Protein AF-A0A8J3GEU2-F1 (afdb_monomer)

Radius of gyration: 15.92 Å; Cα contacts (8 Å, |Δi|>4): 322; chains: 1; bounding box: 40×32×42 Å

Organism: NCBI:txid424488

pLDDT: mean 87.07, std 13.65, range [48.06, 98.44]

Solvent-accessible surface area (backbone atoms only — not comparable to full-atom values): 9072 Å² total; per-residue (Å²): 87,74,22,60,43,46,72,46,31,17,37,39,40,42,72,48,97,64,97,53,98,50,100,69,45,38,13,24,30,28,37,24,39,56,61,43,73,47,45,35,54,80,36,84,65,14,54,50,55,61,37,43,52,54,50,55,50,49,68,74,42,46,80,76,33,55,38,71,66,58,63,69,42,55,63,70,54,35,47,50,53,55,54,50,45,73,74,38,87,90,55,88,60,97,81,53,91,74,51,101,61,70,59,77,81,33,59,41,56,49,51,42,35,60,22,16,58,63,22,44,28,31,42,40,20,47,91,70,29,34,37,41,35,34,27,47,70,92,54,70,81,44,68,31,74,34,47,43,64,53,47,51,52,14,52,53,47,45,56,56,42,69,76,53,70,88,119

Sequence (167 aa):
MDFGKREVFAIEAYATKVDSKRQWVFGRMCCWVNGLPLGNVNQPMCMLNVTADFLRVKLRTLDNLSNSTLSSLTARMAFKCLDQALYTEGIEPIDDPLGDNFDYRYDFLTNGGESFDGSKSFIVRAEQQVQIIFCNDGDEIQSGTVSVDAFQESVSAFLRWIETPDE

Nearest PDB structures (foldseek):
  6djk-assembly1_A-2  TM=3.694E-01  e=2.758E-01  Rickettsia typhi str. Wilmington
  6dm6-assembly1_A  TM=3.700E-01  e=3.463E-01  Rickettsia conorii str. Malish 7
  6ptv-assembly2_C  TM=3.595E-01  e=3.880E-01  Rickettsia rickettsii str. 'Sheila Smith'
  6ptv-assembly1_A  TM=3.575E-01  e=3.463E-01  Rickettsia rickettsii str. 'Sheila Smith'
  6man-assembly1_B  TM=3.817E-01  e=6.475E-01  Rickettsia bellii RML369-C

Structure (mmCIF, N/CA/C/O backbone):
data_AF-A0A8J3GEU2-F1
#
_entry.id   AF-A0A8J3GEU2-F1
#
loop_
_atom_site.group_PDB
_atom_site.id
_atom_site.type_symbol
_atom_site.label_atom_id
_atom_site.label_alt_id
_atom_site.label_comp_id
_atom_site.label_asym_id
_atom_site.label_entity_id
_atom_site.label_seq_id
_atom_site.pdbx_PDB_ins_code
_atom_site.Cartn_x
_atom_site.Cartn_y
_atom_site.Cartn_z
_atom_site.occupancy
_atom_site.B_iso_or_equiv
_atom_site.auth_seq_id
_atom_site.auth_comp_id
_atom_site.auth_asym_id
_atom_site.auth_atom_id
_atom_site.pdbx_PDB_model_num
ATOM 1 N N . MET A 1 1 ? 3.567 -5.274 -14.974 1.00 90.56 1 MET A N 1
ATOM 2 C CA . MET A 1 1 ? 3.462 -6.640 -14.428 1.00 90.56 1 MET A CA 1
ATOM 3 C C . MET A 1 1 ? 2.658 -6.536 -13.152 1.00 90.56 1 MET A C 1
ATOM 5 O O . MET A 1 1 ? 2.896 -5.599 -12.402 1.00 90.56 1 MET A O 1
ATOM 9 N N . ASP A 1 2 ? 1.719 -7.452 -12.933 1.00 94.81 2 ASP A N 1
ATOM 10 C CA . ASP A 1 2 ? 0.883 -7.454 -11.731 1.00 94.81 2 ASP A CA 1
ATOM 11 C C . ASP A 1 2 ? 1.364 -8.541 -10.763 1.00 94.81 2 ASP A C 1
ATOM 13 O O . ASP A 1 2 ? 1.492 -9.708 -11.137 1.00 94.81 2 ASP A O 1
ATOM 17 N N . PHE A 1 3 ? 1.611 -8.156 -9.514 1.00 97.69 3 PHE A N 1
ATOM 18 C CA . PHE A 1 3 ? 1.951 -9.039 -8.403 1.00 97.69 3 PHE A CA 1
ATOM 19 C C . PHE A 1 3 ? 0.756 -9.089 -7.455 1.00 97.69 3 PHE A C 1
ATOM 21 O O . PHE A 1 3 ? 0.601 -8.196 -6.626 1.00 97.69 3 PHE A O 1
ATOM 28 N N . GLY A 1 4 ? -0.107 -10.095 -7.613 1.00 97.69 4 GLY A N 1
ATOM 29 C CA . GLY A 1 4 ? -1.355 -10.233 -6.853 1.00 97.69 4 GLY A CA 1
ATOM 30 C C . GLY A 1 4 ? -2.604 -10.131 -7.732 1.00 97.69 4 GLY A C 1
ATOM 31 O O . GLY A 1 4 ? -2.550 -10.388 -8.936 1.00 97.69 4 GLY A O 1
ATOM 32 N N . LYS A 1 5 ? -3.743 -9.774 -7.127 1.00 97.88 5 LYS A N 1
ATOM 33 C CA . LYS A 1 5 ? -5.033 -9.574 -7.815 1.00 97.88 5 LYS A CA 1
ATOM 34 C C . LYS A 1 5 ? -5.570 -8.185 -7.502 1.00 97.88 5 LYS A C 1
ATOM 36 O O . LYS A 1 5 ? -5.751 -7.865 -6.329 1.00 97.88 5 LYS A O 1
ATOM 41 N N . ARG A 1 6 ? -5.845 -7.371 -8.525 1.00 97.69 6 ARG A N 1
ATOM 42 C CA . ARG A 1 6 ? -6.229 -5.957 -8.352 1.00 97.69 6 ARG A CA 1
ATOM 43 C C . ARG A 1 6 ? -7.487 -5.794 -7.498 1.00 97.69 6 ARG A C 1
ATOM 45 O O . ARG A 1 6 ? -7.579 -4.838 -6.738 1.00 97.69 6 ARG A O 1
ATOM 52 N N . GLU A 1 7 ? -8.413 -6.749 -7.566 1.00 97.12 7 GLU A N 1
ATOM 53 C CA . GLU A 1 7 ? -9.672 -6.769 -6.808 1.00 97.12 7 GLU A CA 1
ATOM 54 C C . GLU A 1 7 ? -9.484 -7.087 -5.316 1.00 97.12 7 GLU A C 1
ATOM 56 O O . GLU A 1 7 ? -10.432 -6.955 -4.547 1.00 97.12 7 GLU A O 1
ATOM 61 N N . VAL A 1 8 ? -8.286 -7.519 -4.907 1.00 96.50 8 VAL A N 1
ATOM 62 C CA . VAL A 1 8 ? -7.928 -7.815 -3.514 1.00 96.50 8 VAL A CA 1
ATOM 63 C C . VAL A 1 8 ? -6.769 -6.908 -3.111 1.00 96.50 8 VAL A C 1
ATOM 65 O O . VAL A 1 8 ? -6.967 -5.838 -2.545 1.00 96.50 8 VAL A O 1
ATOM 68 N N . PHE A 1 9 ? -5.554 -7.304 -3.467 1.00 98.31 9 PHE A N 1
ATOM 69 C CA . PHE A 1 9 ? -4.356 -6.502 -3.343 1.00 98.31 9 PHE A CA 1
ATOM 70 C C . PHE A 1 9 ? -3.414 -6.883 -4.479 1.00 98.31 9 PHE A C 1
ATOM 72 O O . PHE A 1 9 ? -3.215 -8.072 -4.753 1.00 98.31 9 PHE A O 1
ATOM 79 N N . ALA A 1 10 ? -2.843 -5.884 -5.141 1.00 98.44 10 ALA A N 1
ATOM 80 C CA . ALA A 1 10 ? -1.785 -6.107 -6.109 1.00 98.44 10 ALA A CA 1
ATOM 81 C C . ALA A 1 10 ? -0.786 -4.958 -6.116 1.00 98.44 10 ALA A C 1
ATOM 83 O O . ALA A 1 10 ? -1.117 -3.814 -5.813 1.00 98.44 10 ALA A O 1
ATOM 84 N N . ILE A 1 11 ? 0.431 -5.260 -6.542 1.00 97.94 11 ILE A N 1
ATOM 85 C CA . ILE A 1 11 ? 1.387 -4.255 -6.987 1.00 97.94 11 ILE A CA 1
ATOM 86 C C . ILE A 1 11 ? 1.450 -4.352 -8.504 1.00 97.94 11 ILE A C 1
ATOM 88 O O . ILE A 1 11 ? 1.759 -5.411 -9.039 1.00 97.94 11 ILE A O 1
ATOM 92 N N . GLU A 1 1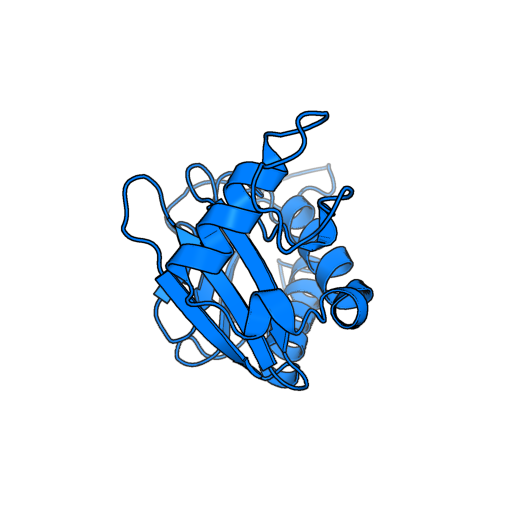2 ? 1.163 -3.262 -9.198 1.00 97.25 12 GLU A N 1
ATOM 93 C CA . GLU A 1 12 ? 1.429 -3.158 -10.627 1.00 97.25 12 GLU A CA 1
ATOM 94 C C . GLU A 1 12 ? 2.756 -2.424 -10.797 1.00 97.25 12 GLU A C 1
ATOM 96 O O . GLU A 1 12 ? 2.875 -1.274 -10.383 1.00 97.25 12 GLU A O 1
ATOM 101 N N . ALA A 1 13 ? 3.762 -3.076 -11.382 1.00 95.00 13 ALA A N 1
ATOM 102 C CA . ALA A 1 13 ? 5.049 -2.444 -11.647 1.00 95.00 13 ALA A CA 1
ATOM 103 C C . ALA A 1 13 ? 5.662 -2.855 -12.989 1.00 95.00 13 ALA A C 1
ATOM 105 O O . ALA A 1 13 ? 5.451 -3.962 -13.491 1.00 95.00 13 ALA A O 1
ATOM 106 N N . TYR A 1 14 ? 6.433 -1.948 -13.579 1.00 93.06 14 TYR A N 1
ATOM 107 C CA . TYR A 1 14 ? 7.152 -2.156 -14.835 1.00 93.06 14 TYR A CA 1
ATOM 108 C C . TYR A 1 14 ? 8.558 -1.600 -14.684 1.00 93.06 14 TYR A C 1
ATOM 110 O O . TYR A 1 14 ? 8.702 -0.417 -14.389 1.00 93.06 14 TYR A O 1
ATOM 118 N N . ALA A 1 15 ? 9.584 -2.422 -14.893 1.00 90.62 15 ALA A N 1
ATOM 119 C CA . ALA A 1 15 ? 10.957 -1.942 -14.920 1.00 90.62 15 ALA A CA 1
ATOM 120 C C . ALA A 1 15 ? 11.251 -1.267 -16.263 1.00 90.62 15 ALA A C 1
ATOM 122 O O . ALA A 1 15 ? 10.832 -1.726 -17.328 1.00 90.62 15 ALA A O 1
ATOM 123 N N . THR A 1 16 ? 11.990 -0.169 -16.205 1.00 88.38 16 THR A N 1
ATOM 124 C CA . THR A 1 16 ? 12.554 0.493 -17.373 1.00 88.38 16 THR A CA 1
ATOM 125 C C . THR A 1 16 ? 13.983 0.006 -17.526 1.00 88.38 16 THR A C 1
ATOM 127 O O . THR A 1 16 ? 14.786 0.149 -16.604 1.00 88.38 16 THR A O 1
ATOM 130 N N . LYS A 1 17 ? 14.325 -0.518 -18.706 1.00 76.19 17 LYS A N 1
ATOM 131 C CA . LYS A 1 17 ? 15.716 -0.824 -19.044 1.00 76.19 17 LYS A CA 1
ATOM 132 C C . LYS A 1 17 ? 16.513 0.469 -19.063 1.00 76.19 17 LYS A C 1
ATOM 134 O O . LYS A 1 17 ? 16.362 1.290 -19.967 1.00 76.19 17 LYS A O 1
ATOM 139 N N . VAL A 1 18 ? 17.349 0.646 -18.053 1.00 70.81 18 VAL A N 1
ATOM 140 C CA . VAL A 1 18 ? 18.327 1.724 -17.996 1.00 70.81 18 VAL A CA 1
ATOM 141 C C . VAL A 1 18 ? 19.693 1.066 -18.031 1.00 70.81 18 VAL A C 1
ATOM 143 O O . VAL A 1 18 ? 19.924 0.083 -17.336 1.00 70.81 18 VAL A O 1
ATOM 146 N N . ASP A 1 19 ? 20.599 1.606 -18.842 1.00 64.75 19 ASP A N 1
ATOM 147 C CA . ASP A 1 19 ? 21.998 1.177 -18.905 1.00 64.75 19 ASP A CA 1
ATOM 148 C C . ASP A 1 19 ? 22.733 1.686 -17.649 1.00 64.75 19 ASP A C 1
ATOM 150 O O . ASP A 1 19 ? 23.592 2.574 -17.679 1.00 64.75 19 ASP A O 1
ATOM 154 N N . SER A 1 20 ? 22.277 1.237 -16.481 1.00 54.88 20 SER A N 1
ATOM 155 C CA . SER A 1 20 ? 22.765 1.701 -15.199 1.00 54.88 20 SER A CA 1
ATOM 156 C C . SER A 1 20 ? 23.893 0.775 -14.752 1.00 54.88 20 SER A C 1
ATOM 158 O O . SER A 1 20 ? 23.709 -0.299 -14.194 1.00 54.88 20 SER A O 1
ATOM 160 N N . LYS A 1 21 ? 25.134 1.261 -14.880 1.00 58.34 21 LYS A N 1
ATOM 161 C CA . LYS A 1 21 ? 26.298 0.710 -14.148 1.00 58.34 21 LYS A CA 1
ATOM 162 C C . LYS A 1 21 ? 26.125 0.759 -12.616 1.00 58.34 21 LYS A C 1
ATOM 164 O O . LYS A 1 21 ? 27.011 0.342 -11.876 1.00 58.34 21 LYS A O 1
ATOM 169 N N . ARG A 1 22 ? 25.028 1.351 -12.139 1.00 57.12 22 ARG A N 1
ATOM 170 C CA . ARG A 1 22 ? 24.635 1.537 -10.743 1.00 57.12 22 ARG A CA 1
ATOM 171 C C . ARG A 1 22 ? 23.387 0.687 -10.519 1.00 57.12 22 ARG A C 1
ATOM 173 O O . ARG A 1 22 ? 22.508 0.721 -11.363 1.00 57.12 22 ARG A O 1
ATOM 180 N N . GLN A 1 23 ? 23.310 -0.029 -9.400 1.00 74.00 23 GLN A N 1
ATOM 181 C CA . GLN A 1 23 ? 22.261 -1.000 -9.019 1.00 74.00 23 GLN A CA 1
ATOM 182 C C . GLN A 1 23 ? 20.848 -0.394 -8.818 1.00 74.00 23 GLN A C 1
ATOM 184 O O . GLN A 1 23 ? 20.108 -0.795 -7.926 1.00 74.00 23 GLN A O 1
ATOM 189 N N . TRP A 1 24 ? 20.496 0.650 -9.563 1.00 84.00 24 TRP A N 1
ATOM 190 C CA . TRP A 1 24 ? 19.256 1.398 -9.423 1.00 84.00 24 TRP A CA 1
ATOM 191 C C . TRP A 1 24 ? 18.269 0.851 -10.442 1.00 84.00 24 TRP A C 1
ATOM 193 O O . TRP A 1 24 ? 18.576 0.814 -11.637 1.00 84.00 24 TRP A O 1
ATOM 203 N N . VAL A 1 25 ? 17.096 0.445 -9.961 1.00 88.12 25 VAL A N 1
ATOM 204 C CA . VAL A 1 25 ? 16.025 -0.081 -10.804 1.00 88.12 25 VAL A CA 1
ATOM 205 C C . VAL A 1 25 ? 14.971 1.001 -10.936 1.00 88.12 25 VAL A C 1
ATOM 207 O O . VAL A 1 25 ? 14.263 1.317 -9.981 1.00 88.12 25 VAL A O 1
ATOM 210 N N . PHE A 1 26 ? 14.887 1.583 -12.125 1.00 90.75 26 PHE A N 1
ATOM 211 C CA . PHE A 1 26 ? 13.858 2.557 -12.454 1.00 90.75 26 PHE A CA 1
ATOM 212 C C . PHE A 1 26 ? 12.664 1.870 -13.094 1.00 90.75 26 PHE A C 1
ATOM 214 O O . PHE A 1 26 ? 12.797 0.822 -13.723 1.00 90.75 26 PHE A O 1
ATOM 221 N N . GLY A 1 27 ? 11.497 2.483 -12.981 1.00 92.12 27 GLY A N 1
ATOM 222 C CA . GLY A 1 27 ? 10.295 1.928 -13.563 1.00 92.12 27 GLY A CA 1
ATOM 223 C C . GLY A 1 27 ? 9.062 2.750 -13.266 1.00 92.12 27 GLY A C 1
ATOM 224 O O . GLY A 1 27 ? 9.145 3.956 -13.062 1.00 92.12 27 GLY A O 1
ATOM 225 N N . ARG A 1 28 ? 7.915 2.087 -13.252 1.00 93.00 28 ARG A N 1
ATOM 226 C CA . ARG A 1 28 ? 6.625 2.673 -12.887 1.00 93.00 28 ARG A CA 1
ATOM 227 C C . ARG A 1 28 ? 5.908 1.736 -11.942 1.00 93.00 28 ARG A C 1
ATOM 229 O O . ARG A 1 28 ? 6.076 0.523 -12.079 1.00 93.00 28 ARG A O 1
ATOM 236 N N . MET A 1 29 ? 5.126 2.284 -11.019 1.00 95.25 29 MET A N 1
ATOM 237 C CA . MET A 1 29 ? 4.449 1.510 -9.986 1.00 95.25 29 MET A CA 1
ATOM 238 C C . MET A 1 29 ? 3.092 2.109 -9.614 1.00 95.25 29 MET A C 1
ATOM 240 O O . MET A 1 29 ? 2.910 3.322 -9.649 1.00 95.25 29 MET A O 1
ATOM 244 N N . CYS A 1 30 ? 2.155 1.261 -9.208 1.00 95.69 30 CYS A N 1
ATOM 245 C CA . CYS A 1 30 ? 1.066 1.631 -8.310 1.00 95.69 30 CYS A CA 1
ATOM 246 C C . CYS A 1 30 ? 0.672 0.423 -7.453 1.00 95.69 30 CYS A C 1
ATOM 248 O O . CYS A 1 30 ? 0.963 -0.731 -7.791 1.00 95.69 30 CYS A O 1
ATOM 250 N N . CYS A 1 31 ? -0.004 0.681 -6.341 1.00 97.56 31 CYS A N 1
ATOM 251 C CA . CYS A 1 31 ? -0.641 -0.361 -5.546 1.00 97.56 31 CYS A CA 1
ATOM 252 C C . CYS A 1 31 ? -2.139 -0.380 -5.848 1.00 97.56 31 CYS A C 1
ATOM 254 O O . CYS A 1 31 ? -2.759 0.662 -6.013 1.00 97.56 31 CYS A O 1
ATOM 256 N N . TRP A 1 32 ? -2.731 -1.564 -5.896 1.00 98.12 32 TRP A N 1
ATOM 257 C CA . TRP A 1 32 ? -4.168 -1.763 -6.010 1.00 98.12 32 TRP A CA 1
ATOM 258 C C . TRP A 1 32 ? -4.684 -2.308 -4.684 1.00 98.12 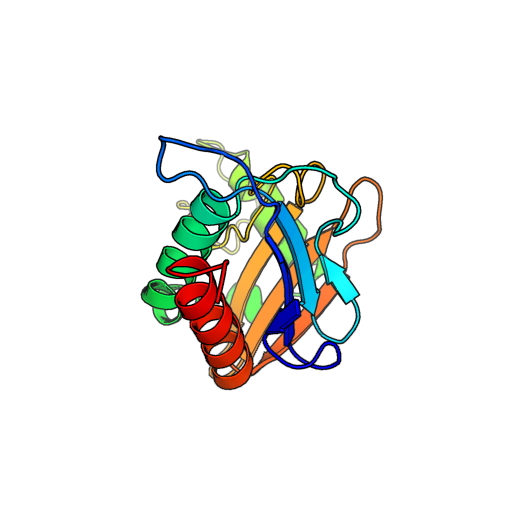32 TRP A C 1
ATOM 260 O O . TRP A 1 32 ? -4.168 -3.313 -4.196 1.00 98.12 32 TRP A O 1
ATOM 270 N N . VAL A 1 33 ? -5.698 -1.661 -4.113 1.00 97.62 33 VAL A N 1
ATOM 271 C CA . VAL A 1 33 ? -6.360 -2.088 -2.875 1.00 97.62 33 VAL A CA 1
ATOM 272 C C . VAL A 1 33 ? -7.858 -2.181 -3.145 1.00 97.62 33 VAL A C 1
ATOM 274 O O . VAL A 1 33 ? -8.513 -1.161 -3.343 1.00 97.62 33 VAL A O 1
ATOM 277 N N . ASN A 1 34 ? -8.411 -3.395 -3.186 1.00 96.94 34 ASN A N 1
ATOM 278 C CA . ASN A 1 34 ? -9.817 -3.645 -3.537 1.00 96.94 34 ASN A CA 1
ATOM 279 C C . ASN A 1 34 ? -10.266 -2.939 -4.837 1.00 96.94 34 ASN A C 1
ATOM 281 O O . ASN A 1 34 ? -11.350 -2.364 -4.911 1.00 96.94 34 ASN A O 1
ATOM 285 N N . GLY A 1 35 ? -9.412 -2.946 -5.862 1.00 96.88 35 GLY A N 1
ATOM 286 C CA . GLY A 1 35 ? -9.659 -2.300 -7.155 1.00 96.88 35 GLY A CA 1
ATOM 287 C C . GLY A 1 35 ? -9.395 -0.791 -7.190 1.00 96.88 35 GLY A C 1
ATOM 288 O O . GLY A 1 35 ? -9.519 -0.193 -8.256 1.00 96.88 35 GLY A O 1
ATOM 289 N N . LEU A 1 36 ? -9.006 -0.176 -6.070 1.00 96.38 36 LEU A N 1
ATOM 290 C CA . LEU A 1 36 ? -8.677 1.247 -5.992 1.00 96.38 36 LEU A CA 1
ATOM 291 C C . LEU A 1 36 ? -7.160 1.460 -6.152 1.00 96.38 36 LEU A C 1
ATOM 293 O O . LEU A 1 36 ? -6.390 0.797 -5.449 1.00 96.38 36 LEU A O 1
ATOM 297 N N . PRO A 1 37 ? -6.712 2.353 -7.051 1.00 96.31 37 PRO A N 1
ATOM 298 C CA . PRO A 1 37 ? -5.294 2.618 -7.257 1.00 96.31 37 PRO A CA 1
ATOM 299 C C . PRO A 1 37 ? -4.743 3.620 -6.230 1.00 96.31 37 PRO A C 1
ATOM 301 O O . PRO A 1 37 ? -5.235 4.740 -6.103 1.00 96.31 37 PRO A O 1
ATOM 304 N N . LEU A 1 38 ? -3.675 3.230 -5.541 1.00 96.06 38 LEU A N 1
ATOM 305 C CA . LEU A 1 38 ? -2.794 4.093 -4.760 1.00 96.06 38 LEU A CA 1
ATOM 306 C C . LEU A 1 38 ? -1.532 4.382 -5.579 1.00 96.06 38 LEU A C 1
ATOM 308 O O . LEU A 1 38 ? -0.805 3.458 -5.966 1.00 96.06 38 LEU A O 1
ATOM 312 N N . GLY A 1 39 ? -1.268 5.665 -5.810 1.00 93.56 39 GLY A N 1
ATOM 313 C CA . GLY A 1 39 ? -0.204 6.117 -6.695 1.00 93.56 39 GLY A CA 1
ATOM 314 C C . GLY A 1 39 ? -0.604 6.057 -8.171 1.00 93.56 39 GLY A C 1
ATOM 315 O O . GLY A 1 39 ? -1.747 5.775 -8.534 1.00 93.56 39 GLY A O 1
ATOM 316 N N . ASN A 1 40 ? 0.352 6.345 -9.047 1.00 91.75 40 ASN A N 1
ATOM 317 C CA . ASN A 1 40 ? 0.116 6.527 -10.470 1.00 91.75 40 ASN A CA 1
ATOM 318 C C . ASN A 1 40 ? 1.160 5.781 -11.313 1.00 91.75 40 ASN A C 1
ATOM 320 O O . ASN A 1 40 ? 2.303 6.215 -11.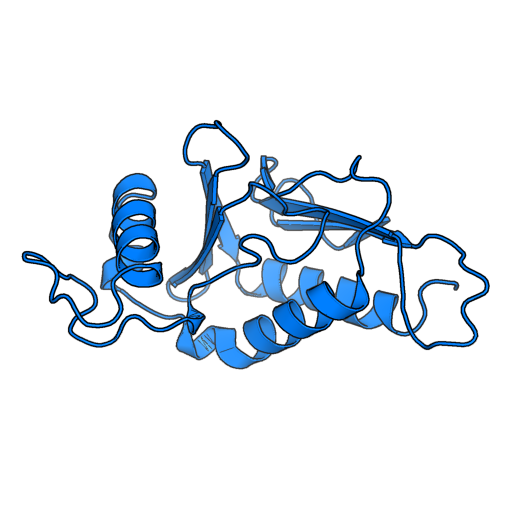471 1.00 91.75 40 ASN A O 1
ATOM 324 N N . VAL A 1 41 ? 0.720 4.692 -11.948 1.00 92.56 41 VAL A N 1
ATOM 325 C CA . VAL A 1 41 ? 1.546 3.868 -12.848 1.00 92.56 41 VAL A CA 1
ATOM 326 C C . VAL A 1 41 ? 1.953 4.592 -14.137 1.00 92.56 41 VAL A C 1
ATOM 328 O O . VAL A 1 41 ? 2.848 4.145 -14.852 1.00 92.56 41 VAL A O 1
ATOM 331 N N . ASN A 1 42 ? 1.317 5.719 -14.462 1.00 90.94 42 ASN A N 1
ATOM 332 C CA . ASN A 1 42 ? 1.701 6.534 -15.611 1.00 90.94 42 ASN A CA 1
ATOM 333 C C . ASN A 1 42 ? 2.860 7.487 -15.295 1.00 90.94 42 ASN A C 1
ATOM 335 O O . ASN A 1 42 ? 3.398 8.088 -16.227 1.00 90.94 42 ASN A O 1
ATOM 339 N N . GLN A 1 43 ? 3.274 7.607 -14.026 1.00 86.44 43 GLN A N 1
ATOM 340 C CA . GLN A 1 43 ? 4.475 8.363 -13.678 1.00 86.44 43 GLN A CA 1
ATOM 341 C C . GLN A 1 43 ? 5.699 7.694 -14.318 1.00 86.44 43 GLN A C 1
ATOM 343 O O . GLN A 1 43 ? 5.902 6.488 -14.154 1.00 86.44 43 GLN A O 1
ATOM 348 N N . PRO A 1 44 ? 6.486 8.431 -15.120 1.00 76.50 44 PRO A N 1
ATOM 349 C CA . PRO A 1 44 ? 7.369 7.824 -16.110 1.00 76.50 44 PRO A CA 1
ATOM 350 C C . PRO A 1 44 ? 8.614 7.166 -15.514 1.00 76.50 44 PRO A C 1
ATOM 352 O O . PRO A 1 44 ? 9.191 6.294 -16.170 1.00 76.50 44 PRO A O 1
ATOM 355 N N . MET A 1 45 ? 9.045 7.589 -14.323 1.00 83.31 45 MET A N 1
ATOM 356 C CA . MET A 1 45 ? 10.298 7.147 -13.723 1.00 83.31 45 MET A CA 1
ATOM 357 C C . MET A 1 45 ? 10.225 7.233 -12.197 1.00 83.31 45 MET A C 1
ATOM 359 O O . MET A 1 45 ? 10.328 8.312 -11.635 1.00 83.31 45 MET A O 1
ATOM 363 N N . CYS A 1 46 ? 10.057 6.080 -11.558 1.00 86.94 46 CYS A N 1
ATOM 364 C CA . CYS A 1 46 ? 10.133 5.873 -10.120 1.00 86.94 46 CYS A CA 1
ATOM 365 C C . CYS A 1 46 ? 11.331 4.976 -9.798 1.00 86.94 46 CYS A C 1
ATOM 367 O O . CYS A 1 46 ? 11.560 3.984 -10.501 1.00 86.94 46 CYS A O 1
ATOM 369 N N . MET A 1 47 ? 12.081 5.280 -8.736 1.00 89.88 47 MET A N 1
ATOM 370 C CA . MET A 1 47 ? 13.108 4.365 -8.214 1.00 89.88 47 MET A CA 1
ATOM 371 C C . MET A 1 47 ? 12.456 3.192 -7.467 1.00 89.88 47 MET A C 1
ATOM 373 O O . MET A 1 47 ? 12.199 3.253 -6.266 1.00 89.88 47 MET A O 1
ATOM 377 N N . LEU A 1 48 ? 12.202 2.095 -8.180 1.00 91.81 48 LEU A N 1
ATOM 378 C CA . LEU A 1 48 ? 11.476 0.935 -7.660 1.00 91.81 48 LEU A CA 1
ATOM 379 C C . LEU A 1 48 ? 12.209 0.230 -6.512 1.00 91.81 48 LEU A C 1
ATOM 381 O O . LEU A 1 48 ? 11.565 -0.310 -5.616 1.00 91.81 48 LEU A O 1
ATOM 385 N N . ASN A 1 49 ? 13.545 0.231 -6.515 1.00 90.06 49 ASN A N 1
ATOM 386 C CA . ASN A 1 49 ? 14.335 -0.381 -5.445 1.00 90.06 49 ASN A CA 1
ATOM 387 C C . ASN A 1 49 ? 14.236 0.394 -4.117 1.00 90.06 49 ASN A C 1
ATOM 389 O O . ASN A 1 49 ? 14.277 -0.231 -3.061 1.00 90.06 49 ASN A O 1
ATOM 393 N N . VAL A 1 50 ? 14.032 1.716 -4.158 1.00 88.94 50 VAL A N 1
ATOM 394 C CA . VAL A 1 50 ? 13.775 2.523 -2.951 1.00 88.94 50 VAL A CA 1
ATOM 395 C C . VAL A 1 50 ? 12.416 2.152 -2.361 1.00 88.94 50 VAL A C 1
ATOM 397 O O . VAL A 1 50 ? 12.323 1.812 -1.182 1.00 88.94 50 VAL A O 1
ATOM 400 N N . THR A 1 51 ? 11.368 2.115 -3.188 1.00 91.62 51 THR A N 1
ATOM 401 C CA . THR A 1 51 ? 10.035 1.669 -2.757 1.00 91.62 51 THR A CA 1
ATOM 402 C C . THR A 1 51 ? 10.046 0.217 -2.255 1.00 91.62 51 THR A C 1
ATOM 404 O O . THR A 1 51 ? 9.378 -0.112 -1.272 1.00 91.62 51 THR A O 1
ATOM 407 N N . ALA A 1 52 ? 10.850 -0.657 -2.868 1.00 93.19 52 ALA A N 1
ATOM 408 C CA . ALA A 1 52 ? 11.038 -2.032 -2.411 1.00 93.19 52 ALA A CA 1
ATOM 409 C C . ALA A 1 52 ? 11.626 -2.113 -0.993 1.00 93.19 52 ALA A C 1
ATOM 411 O O . ALA A 1 52 ? 11.186 -2.949 -0.202 1.00 93.19 52 ALA A O 1
ATOM 412 N N . ASP A 1 53 ? 12.570 -1.243 -0.629 1.00 90.75 53 ASP A N 1
ATOM 413 C CA . ASP A 1 53 ? 13.120 -1.213 0.730 1.00 90.75 53 ASP A CA 1
ATOM 414 C C . ASP A 1 53 ? 12.068 -0.813 1.771 1.00 90.75 53 ASP A C 1
ATOM 416 O O . ASP A 1 53 ? 11.975 -1.457 2.823 1.00 90.75 53 ASP A O 1
ATOM 420 N N . PHE A 1 54 ? 11.202 0.157 1.455 1.00 91.19 54 PHE A N 1
ATOM 421 C CA . PHE A 1 54 ? 10.047 0.485 2.298 1.00 91.19 54 PHE A CA 1
ATOM 422 C C . PHE A 1 54 ? 9.121 -0.723 2.477 1.00 91.19 54 PHE A C 1
ATOM 424 O O . PHE A 1 54 ? 8.774 -1.080 3.607 1.00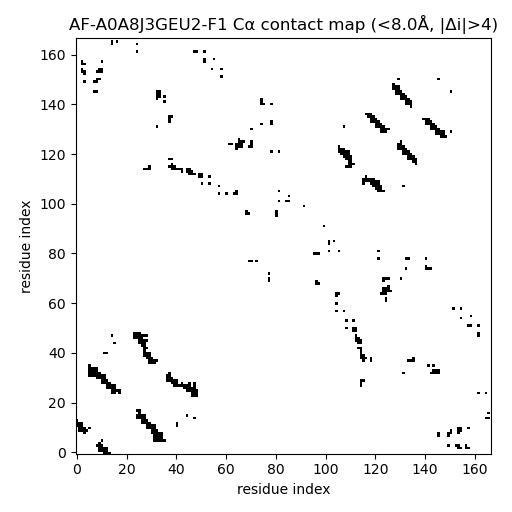 91.19 54 PHE A O 1
ATOM 431 N N . LEU A 1 55 ? 8.773 -1.408 1.386 1.00 94.88 55 LEU A N 1
ATOM 432 C CA . LEU A 1 55 ? 7.920 -2.596 1.432 1.00 94.88 55 LEU A CA 1
ATOM 433 C C . LEU A 1 55 ? 8.559 -3.754 2.219 1.00 94.88 55 LEU A C 1
ATOM 435 O O . LEU A 1 55 ? 7.861 -4.414 2.991 1.00 94.88 55 LEU A O 1
ATOM 439 N N . ARG A 1 56 ? 9.883 -3.967 2.120 1.00 94.88 56 ARG A N 1
ATOM 440 C CA . ARG A 1 56 ? 10.618 -4.941 2.959 1.00 94.88 56 ARG A CA 1
ATOM 441 C C . ARG A 1 56 ? 10.507 -4.619 4.440 1.00 94.88 56 ARG A C 1
ATOM 443 O O . ARG A 1 56 ? 10.404 -5.530 5.262 1.00 94.88 56 ARG A O 1
ATOM 450 N N . VAL A 1 57 ? 10.595 -3.341 4.808 1.00 91.88 57 VAL A N 1
ATOM 451 C CA . VAL A 1 57 ? 10.421 -2.925 6.204 1.00 91.88 57 VAL A CA 1
ATOM 452 C C . VAL A 1 57 ? 8.995 -3.225 6.655 1.00 91.88 57 VAL A C 1
ATOM 454 O O . VAL A 1 57 ? 8.838 -3.938 7.642 1.00 91.88 57 VAL A O 1
ATOM 457 N N . LYS A 1 58 ? 7.975 -2.801 5.897 1.00 92.81 58 LYS A N 1
ATOM 458 C CA . LYS A 1 58 ? 6.564 -3.024 6.265 1.00 92.81 58 LYS A CA 1
ATOM 459 C C . LYS A 1 58 ? 6.203 -4.502 6.367 1.00 92.81 58 LYS A C 1
ATOM 461 O O . LYS A 1 58 ? 5.500 -4.886 7.295 1.00 92.81 58 LYS A O 1
ATOM 466 N N . LEU A 1 59 ? 6.734 -5.343 5.480 1.00 94.50 59 LEU A N 1
ATOM 467 C CA . LEU A 1 59 ? 6.526 -6.788 5.544 1.00 94.50 59 LEU A CA 1
ATOM 468 C C . LEU A 1 59 ? 7.092 -7.393 6.841 1.00 94.50 59 LEU A C 1
ATOM 470 O O . LEU A 1 59 ? 6.441 -8.229 7.462 1.00 94.50 59 LEU A O 1
ATOM 474 N N . ARG A 1 60 ? 8.279 -6.945 7.274 1.00 93.81 60 ARG A N 1
ATOM 475 C CA . ARG A 1 60 ? 8.933 -7.415 8.510 1.00 93.81 60 ARG A CA 1
ATOM 476 C C . ARG A 1 60 ? 8.287 -6.875 9.782 1.00 93.81 60 ARG A C 1
ATOM 478 O O . ARG A 1 60 ? 8.401 -7.509 10.825 1.00 93.81 60 ARG A O 1
ATOM 485 N N . THR A 1 61 ? 7.649 -5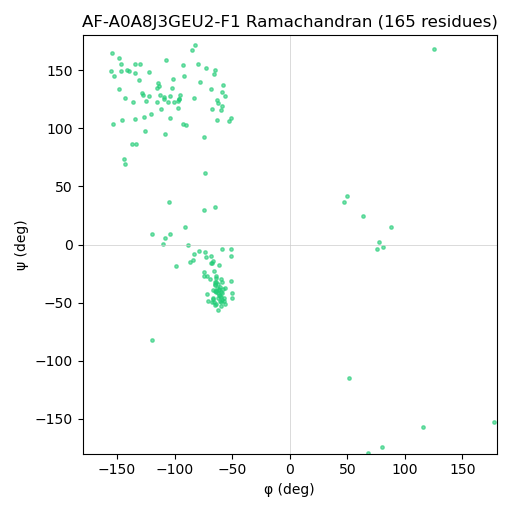.710 9.713 1.00 92.31 61 THR A N 1
ATOM 486 C CA . THR A 1 61 ? 7.043 -5.048 10.874 1.00 92.31 61 THR A CA 1
ATOM 487 C C . THR A 1 61 ? 5.524 -5.165 10.912 1.00 92.31 61 THR A C 1
ATOM 489 O O . THR A 1 61 ? 4.910 -4.523 11.757 1.00 92.31 61 THR A O 1
ATOM 492 N N . LEU A 1 62 ? 4.912 -5.981 10.047 1.00 92.56 62 LEU A N 1
ATOM 493 C CA . LEU A 1 62 ? 3.455 -6.100 9.908 1.00 92.56 62 LEU A CA 1
ATOM 494 C C . LEU A 1 62 ? 2.757 -6.456 11.233 1.00 92.56 62 LEU A C 1
ATOM 496 O O . LEU A 1 62 ? 1.695 -5.919 11.540 1.00 92.56 62 LEU A O 1
ATOM 500 N N . ASP A 1 63 ? 3.377 -7.305 12.057 1.00 90.94 63 ASP A N 1
ATOM 501 C CA . ASP A 1 63 ? 2.906 -7.652 13.408 1.00 90.94 63 ASP A CA 1
ATOM 502 C C . ASP A 1 63 ? 2.862 -6.445 14.353 1.00 90.94 63 ASP A C 1
ATOM 504 O O . ASP A 1 63 ? 1.937 -6.312 15.155 1.00 90.94 63 ASP A O 1
ATOM 508 N N . ASN A 1 64 ? 3.792 -5.505 14.192 1.00 90.44 64 ASN A N 1
ATOM 509 C CA . ASN A 1 64 ? 3.880 -4.297 15.010 1.00 90.44 64 ASN A CA 1
ATOM 510 C C . ASN A 1 64 ? 2.873 -3.217 14.588 1.00 90.44 64 ASN A C 1
ATOM 512 O O . ASN A 1 64 ? 2.783 -2.188 15.259 1.00 90.44 64 ASN A O 1
ATOM 516 N N . LEU A 1 65 ? 2.134 -3.427 13.493 1.00 91.81 65 LEU A N 1
ATOM 517 C CA . LEU A 1 65 ? 1.100 -2.510 12.997 1.00 91.81 65 LEU A CA 1
ATOM 518 C C . LEU A 1 65 ? -0.279 -2.781 13.606 1.00 91.81 65 LEU A C 1
ATOM 520 O O . LEU A 1 65 ? -1.245 -2.102 13.256 1.00 91.81 65 LEU A O 1
ATOM 524 N N . SER A 1 66 ? -0.385 -3.782 14.486 1.00 91.50 66 SER A N 1
ATOM 525 C CA . SER A 1 66 ? -1.638 -4.111 15.156 1.00 91.50 66 SER A CA 1
ATOM 526 C C . SER A 1 66 ? -2.036 -3.002 16.124 1.00 91.50 66 SER A C 1
ATOM 528 O O . SER A 1 66 ? -1.333 -2.736 17.100 1.00 91.50 66 SER A O 1
ATOM 530 N N . ASN A 1 67 ? -3.176 -2.365 15.864 1.00 89.69 67 ASN A N 1
ATOM 531 C CA . ASN A 1 67 ? -3.722 -1.322 16.726 1.00 89.69 67 ASN A CA 1
ATOM 532 C C . ASN A 1 67 ? -5.251 -1.383 16.709 1.00 89.69 67 ASN A C 1
ATOM 534 O O . ASN A 1 67 ? -5.888 -1.013 15.721 1.00 89.69 67 ASN A O 1
ATOM 538 N N . SER A 1 68 ? -5.842 -1.863 17.805 1.00 87.38 68 SER A N 1
ATOM 539 C CA . SER A 1 68 ? -7.294 -2.035 17.929 1.00 87.38 68 SER A CA 1
ATOM 540 C C . SER A 1 68 ? -8.047 -0.708 17.879 1.00 87.38 68 SER A C 1
ATOM 542 O O . SER A 1 68 ? -9.125 -0.651 17.290 1.00 87.38 68 SER A O 1
ATOM 544 N N . THR A 1 69 ? -7.471 0.363 18.432 1.00 88.75 69 THR A N 1
ATOM 545 C CA . THR A 1 69 ? -8.069 1.698 18.401 1.00 88.75 69 THR A CA 1
ATOM 546 C C . THR A 1 69 ? -8.198 2.178 16.962 1.00 88.75 69 THR A C 1
ATOM 548 O O . THR A 1 69 ? -9.316 2.410 16.510 1.00 88.75 69 THR A O 1
ATOM 551 N N . LEU A 1 70 ? -7.097 2.225 16.204 1.00 90.25 70 LEU A N 1
ATOM 552 C CA . LEU A 1 70 ? -7.121 2.624 14.790 1.00 90.25 70 LEU A CA 1
ATOM 553 C C . LEU A 1 70 ? -8.030 1.729 13.946 1.00 90.25 70 LEU A C 1
ATOM 555 O O . LEU A 1 70 ? -8.797 2.237 13.134 1.00 90.25 70 LEU A O 1
ATOM 559 N N . SER A 1 71 ? -7.990 0.416 14.182 1.00 89.00 71 SER A N 1
ATOM 560 C CA . SER A 1 71 ? -8.803 -0.563 13.446 1.00 89.00 71 SER A CA 1
ATOM 561 C C . SER A 1 71 ? -10.309 -0.411 13.691 1.00 89.00 71 SER A C 1
ATOM 563 O O . SER A 1 71 ? -11.114 -0.861 12.880 1.00 89.00 71 SER A O 1
ATOM 565 N N . SER A 1 72 ? -10.704 0.203 14.811 1.00 90.31 72 SER A N 1
ATOM 566 C CA . SER A 1 72 ? -12.110 0.466 15.149 1.00 90.31 72 SER A CA 1
ATOM 567 C C . SER A 1 72 ? -12.646 1.784 14.576 1.00 90.31 72 SER A C 1
ATOM 569 O O . SER A 1 72 ? -13.859 2.004 14.555 1.00 90.31 72 SER A O 1
ATOM 571 N N . LEU A 1 73 ? -11.758 2.672 14.115 1.00 92.69 73 LEU A N 1
ATOM 572 C CA . LEU A 1 73 ? -12.131 3.969 13.565 1.00 92.69 73 LEU A CA 1
ATOM 573 C C . LEU A 1 73 ? -12.620 3.847 12.120 1.00 92.69 73 LEU A C 1
ATOM 575 O O . LEU A 1 73 ? -12.236 2.963 11.356 1.00 92.69 73 LEU A O 1
ATOM 579 N N . THR A 1 74 ? -13.430 4.819 11.699 1.00 93.56 74 THR A N 1
ATOM 580 C CA . THR A 1 74 ? -13.705 4.996 10.268 1.00 93.56 74 THR A CA 1
ATOM 581 C C . THR A 1 74 ? -12.423 5.395 9.537 1.00 93.56 74 THR A C 1
ATOM 583 O O . THR A 1 74 ? -11.589 6.106 10.098 1.00 93.56 74 THR A O 1
ATOM 586 N N . ALA A 1 75 ? -12.295 5.028 8.258 1.00 93.31 75 ALA A N 1
ATOM 587 C CA . ALA A 1 75 ? -11.133 5.379 7.437 1.00 93.31 75 ALA A CA 1
ATOM 588 C C . ALA A 1 75 ? -10.793 6.877 7.490 1.00 93.31 75 ALA A C 1
ATOM 590 O O . ALA A 1 75 ? -9.638 7.251 7.648 1.00 93.31 75 ALA A O 1
ATOM 591 N N . ARG A 1 76 ? -11.810 7.748 7.449 1.00 93.94 76 ARG A N 1
ATOM 592 C CA . ARG A 1 76 ? -11.635 9.204 7.550 1.00 93.94 76 ARG A CA 1
ATOM 593 C C . ARG A 1 76 ? -11.077 9.642 8.907 1.00 93.94 76 ARG A C 1
ATOM 595 O O . ARG A 1 76 ? -10.266 10.561 8.947 1.00 93.94 76 ARG A O 1
ATOM 602 N N . MET A 1 77 ? -11.534 9.039 10.004 1.00 93.00 77 MET A N 1
ATOM 603 C CA . MET A 1 77 ? -11.035 9.356 11.347 1.00 93.00 77 MET A CA 1
ATOM 604 C C . MET A 1 77 ? -9.614 8.831 11.536 1.00 93.00 77 MET A C 1
ATOM 606 O O . MET A 1 77 ? -8.747 9.606 11.916 1.00 93.00 77 MET A O 1
ATOM 610 N N . ALA A 1 78 ? -9.363 7.566 11.188 1.00 92.62 78 ALA A N 1
ATOM 611 C CA . ALA A 1 78 ? -8.031 6.971 11.240 1.00 92.62 78 ALA A CA 1
ATOM 612 C C . ALA A 1 78 ? -7.028 7.762 10.389 1.00 92.62 78 ALA A C 1
ATOM 614 O O . ALA A 1 78 ? -5.966 8.117 10.888 1.00 92.62 78 ALA A O 1
ATOM 615 N N . PHE A 1 79 ? -7.390 8.125 9.152 1.00 93.00 79 PHE A N 1
ATOM 616 C CA . PHE A 1 79 ? -6.551 8.963 8.294 1.00 93.00 79 PHE A CA 1
ATOM 617 C C . PHE A 1 79 ? -6.228 10.297 8.957 1.00 93.00 79 PHE A C 1
ATOM 619 O O . PHE A 1 79 ? -5.070 10.670 8.998 1.00 93.00 79 PHE A O 1
ATOM 626 N N . LYS A 1 80 ? -7.223 11.008 9.504 1.00 91.00 80 LYS A N 1
ATOM 627 C CA . LYS A 1 80 ? -6.985 12.291 10.183 1.00 91.00 80 LYS A CA 1
ATOM 628 C C . LYS A 1 80 ? -6.064 12.147 11.391 1.00 91.00 80 LYS A C 1
ATOM 630 O O . LYS A 1 80 ? -5.177 12.976 11.543 1.00 91.00 80 LYS A O 1
ATOM 635 N N . CYS A 1 81 ? -6.265 11.120 12.216 1.00 88.38 81 CYS A N 1
ATOM 636 C CA . CYS A 1 81 ? -5.396 10.854 13.361 1.00 88.38 81 CYS A CA 1
ATOM 637 C C . CYS A 1 81 ? -3.955 10.613 12.900 1.00 88.38 81 CYS A C 1
ATOM 639 O O . CYS A 1 81 ? -3.043 11.260 13.397 1.00 88.38 81 CYS A O 1
ATOM 641 N N . LEU A 1 82 ? -3.759 9.734 11.914 1.00 89.75 82 LEU A N 1
ATOM 642 C CA . LEU A 1 82 ? -2.436 9.388 11.388 1.00 89.75 82 LEU A CA 1
ATOM 643 C C . LEU A 1 82 ? -1.771 10.569 10.662 1.00 89.75 82 LEU A C 1
ATOM 645 O O . LEU A 1 82 ? -0.576 10.795 10.814 1.00 89.75 82 LEU A O 1
ATOM 649 N N . ASP A 1 83 ? -2.551 11.343 9.911 1.00 89.00 83 ASP A N 1
ATOM 650 C CA . ASP A 1 83 ? -2.099 12.526 9.185 1.00 89.00 83 ASP A CA 1
ATOM 651 C C . ASP A 1 83 ? -1.650 13.633 10.131 1.00 89.00 83 ASP A C 1
ATOM 653 O O . ASP A 1 83 ? -0.545 14.143 9.993 1.00 89.00 83 ASP A O 1
ATOM 657 N N . GLN A 1 84 ? -2.466 13.973 11.131 1.00 85.25 84 GLN A N 1
ATOM 658 C CA . GLN A 1 84 ? -2.073 14.944 12.150 1.00 85.25 84 GLN A CA 1
ATOM 659 C C . GLN A 1 84 ? -0.783 14.493 12.824 1.00 85.25 84 GLN A C 1
ATOM 661 O O . GLN A 1 84 ? 0.198 15.230 12.865 1.00 85.25 84 GLN A O 1
ATOM 666 N N . ALA A 1 85 ? -0.759 13.252 13.282 1.00 79.69 85 ALA A N 1
ATOM 667 C CA . ALA A 1 85 ? 0.335 12.715 14.056 1.00 79.69 85 ALA A CA 1
ATOM 668 C C . ALA A 1 85 ? 1.668 12.647 13.263 1.00 79.69 85 ALA A C 1
ATOM 670 O O . ALA A 1 85 ? 2.728 12.845 13.853 1.00 79.69 85 ALA A O 1
ATOM 671 N N . LEU A 1 86 ? 1.628 12.530 11.925 1.00 78.94 86 LEU A N 1
ATOM 672 C CA . LEU A 1 86 ? 2.804 12.623 11.042 1.00 78.94 86 LEU A CA 1
ATOM 673 C C . LEU A 1 86 ? 3.491 14.004 11.048 1.00 78.94 86 LEU A C 1
ATOM 675 O O . LEU A 1 86 ? 4.694 14.080 10.815 1.00 78.94 86 LEU A O 1
ATOM 679 N N . TYR A 1 87 ? 2.755 15.091 11.301 1.00 72.88 87 TYR A N 1
ATOM 680 C CA . TYR A 1 87 ? 3.288 16.466 11.263 1.00 72.88 87 TYR A CA 1
ATOM 681 C C . TYR A 1 87 ? 3.385 17.138 12.634 1.00 72.88 87 TYR A C 1
ATOM 683 O O . TYR A 1 87 ? 3.795 18.295 12.724 1.00 72.88 87 TYR A O 1
ATOM 691 N N . THR A 1 88 ? 2.995 16.440 13.697 1.00 65.25 88 THR A N 1
ATOM 692 C CA . THR A 1 88 ? 2.806 17.035 15.025 1.00 65.25 88 THR A CA 1
ATOM 693 C C . THR A 1 88 ? 3.947 16.664 15.981 1.00 65.25 88 THR A C 1
ATOM 695 O O . THR A 1 88 ? 3.726 16.466 17.171 1.00 65.25 88 THR A O 1
ATOM 698 N N . GLU A 1 89 ? 5.194 16.578 15.496 1.00 54.72 89 GLU A N 1
ATOM 699 C CA . GLU A 1 89 ? 6.355 16.384 16.380 1.00 54.72 89 GLU A CA 1
ATOM 700 C C . GLU A 1 89 ? 6.354 17.448 17.500 1.00 54.72 89 GLU A C 1
ATOM 702 O O . GLU A 1 89 ? 6.626 18.626 17.267 1.00 54.72 89 GLU A O 1
ATOM 707 N N . GLY A 1 90 ? 6.016 17.032 18.725 1.00 49.69 90 GLY A N 1
ATOM 708 C CA . GLY A 1 90 ? 6.060 17.874 19.922 1.00 49.69 90 GLY A CA 1
ATOM 709 C C . GLY A 1 90 ? 4.815 18.711 20.248 1.00 49.69 90 GLY A C 1
ATOM 710 O O . GLY A 1 90 ? 4.930 19.608 21.083 1.00 49.69 90 GLY A O 1
ATOM 711 N N . ILE A 1 91 ? 3.641 18.453 19.656 1.00 48.53 91 ILE A N 1
ATOM 712 C CA . ILE A 1 91 ? 2.380 19.066 20.119 1.00 48.53 91 ILE A CA 1
ATOM 713 C C . ILE A 1 91 ? 1.410 17.948 20.515 1.00 48.53 91 ILE A C 1
ATOM 715 O O . ILE A 1 91 ? 0.949 17.192 19.672 1.00 48.53 91 ILE A O 1
ATOM 719 N N . GLU A 1 92 ? 1.101 17.831 21.806 1.00 48.06 92 GLU A N 1
ATOM 720 C CA . GLU A 1 92 ? 0.107 16.865 22.290 1.00 48.06 92 GLU A CA 1
ATOM 721 C C . GLU A 1 92 ? -1.257 17.142 21.628 1.00 48.06 92 GLU A C 1
ATOM 723 O O . GLU A 1 92 ? -1.803 18.245 21.785 1.00 48.06 92 GLU A O 1
ATOM 728 N N . PRO A 1 93 ? -1.832 16.194 20.868 1.00 48.81 93 PRO A N 1
ATOM 729 C CA . PRO A 1 93 ? -3.175 16.365 20.342 1.00 48.81 93 PRO A CA 1
ATOM 730 C C . PRO A 1 93 ? -4.181 16.322 21.499 1.00 48.81 93 PRO A C 1
ATOM 732 O O . PRO A 1 93 ? -4.145 15.437 22.347 1.00 48.81 93 PRO A O 1
ATOM 735 N N . ILE A 1 94 ? -5.115 17.277 21.508 1.00 49.97 94 ILE A N 1
ATOM 736 C CA . ILE A 1 94 ? -6.117 17.474 22.577 1.00 49.97 94 ILE A CA 1
ATOM 737 C C . ILE A 1 94 ? -7.052 16.252 22.754 1.00 49.97 94 ILE A C 1
ATOM 739 O O . ILE A 1 94 ? -7.655 16.100 23.809 1.00 49.97 94 ILE A O 1
ATOM 743 N N . ASP A 1 95 ? -7.115 15.362 21.760 1.00 53.00 95 ASP A N 1
ATOM 744 C CA . ASP A 1 95 ? -7.802 14.066 21.792 1.00 53.00 95 ASP A CA 1
ATOM 745 C C . ASP A 1 95 ? -6.978 13.051 20.975 1.00 53.00 95 ASP A C 1
ATOM 747 O O . ASP A 1 95 ? -7.326 12.738 19.834 1.00 53.00 95 ASP A O 1
ATOM 751 N N . ASP A 1 96 ? -5.840 12.591 21.507 1.00 55.72 96 ASP A N 1
ATOM 752 C CA . ASP A 1 96 ? -4.974 11.625 20.820 1.00 55.72 96 ASP A CA 1
ATOM 753 C C . ASP A 1 96 ? -5.335 10.162 21.158 1.00 55.72 96 ASP A C 1
ATOM 755 O O . ASP A 1 96 ? -4.959 9.657 22.220 1.00 55.72 96 ASP A O 1
ATOM 759 N N . PRO A 1 97 ? -6.021 9.419 20.268 1.00 54.75 97 PRO A N 1
ATOM 760 C CA . PRO A 1 97 ? -6.251 7.989 20.464 1.00 54.75 97 PRO A CA 1
ATOM 761 C C . PRO A 1 97 ? -4.970 7.135 20.359 1.00 54.75 97 PRO A C 1
ATOM 763 O O . PRO A 1 97 ? -5.027 5.934 20.641 1.00 54.75 97 PRO A O 1
ATOM 766 N N . LEU A 1 98 ? -3.844 7.710 19.920 1.00 58.78 98 LEU A N 1
ATOM 767 C CA . LEU A 1 98 ? -2.545 7.050 19.748 1.00 58.78 98 LEU A CA 1
ATOM 768 C C . LEU A 1 98 ? -1.580 7.302 20.918 1.00 58.78 98 LEU A C 1
ATOM 770 O O . LEU A 1 98 ? -0.658 6.504 21.103 1.00 58.78 98 LEU A O 1
ATOM 774 N N . GLY A 1 99 ? -1.833 8.336 21.728 1.00 54.47 99 GLY A N 1
ATOM 775 C CA . GLY A 1 99 ? -0.9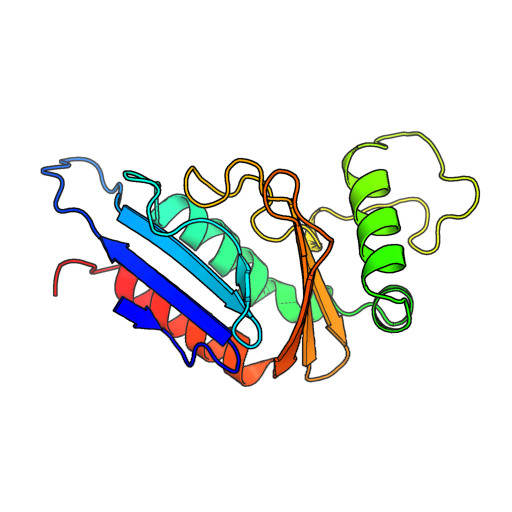52 8.801 22.805 1.00 54.47 99 GLY A CA 1
ATOM 776 C C . GLY A 1 99 ? 0.367 9.412 22.303 1.00 54.47 99 GLY A C 1
ATOM 777 O O . GLY A 1 99 ? 0.639 9.420 21.110 1.00 54.47 99 GLY A O 1
ATOM 778 N N . ASP A 1 100 ? 1.223 9.847 23.238 1.00 48.94 100 ASP A N 1
ATOM 779 C CA . ASP A 1 100 ? 2.439 10.677 23.045 1.00 48.94 100 ASP A CA 1
ATOM 780 C C . ASP A 1 100 ? 3.479 10.233 21.992 1.00 48.94 100 ASP A C 1
ATOM 782 O O . ASP A 1 100 ? 4.475 10.925 21.788 1.00 48.94 100 ASP A O 1
ATOM 786 N N . ASN A 1 101 ? 3.319 9.090 21.326 1.00 52.59 101 ASN A N 1
ATOM 787 C CA . ASN A 1 101 ? 4.264 8.616 20.320 1.00 52.59 101 ASN A CA 1
ATOM 788 C C . ASN A 1 101 ? 3.532 8.151 19.065 1.00 52.59 101 ASN A C 1
ATOM 790 O O . ASN A 1 101 ? 3.277 6.955 18.872 1.00 52.59 101 ASN A O 1
ATOM 794 N N . PHE A 1 102 ? 3.265 9.098 18.166 1.00 59.72 102 PHE A N 1
ATOM 795 C CA . PHE A 1 102 ? 3.059 8.731 16.778 1.00 59.72 102 PHE A CA 1
ATOM 796 C C . PHE A 1 102 ? 4.272 7.967 16.266 1.00 59.72 102 PHE A C 1
ATOM 798 O O . PHE A 1 102 ? 5.414 8.408 16.383 1.00 59.72 102 PHE A O 1
ATOM 805 N N . ASP A 1 103 ? 4.005 6.805 15.691 1.00 68.19 103 ASP A N 1
ATOM 806 C CA . ASP A 1 103 ? 5.035 5.924 15.186 1.00 68.19 103 ASP A CA 1
ATOM 807 C C . ASP A 1 103 ? 4.932 5.893 13.659 1.00 68.19 103 ASP A C 1
ATOM 809 O O . ASP A 1 103 ? 3.943 5.411 13.093 1.00 68.19 103 ASP A O 1
ATOM 813 N N . TYR A 1 104 ? 5.987 6.376 12.993 1.00 78.25 104 TYR A N 1
ATOM 814 C CA . TYR A 1 104 ? 6.195 6.297 11.543 1.00 78.25 104 TYR A CA 1
ATOM 815 C C . TYR A 1 104 ? 6.027 4.861 10.985 1.00 78.25 104 TYR A C 1
ATOM 817 O O . TYR A 1 104 ? 5.942 4.658 9.769 1.00 78.25 104 TYR A O 1
ATOM 825 N N . ARG A 1 105 ? 5.913 3.831 11.840 1.00 86.56 105 ARG A N 1
ATOM 826 C CA . ARG A 1 105 ? 5.480 2.480 11.457 1.00 86.56 105 ARG A CA 1
ATOM 827 C C . ARG A 1 105 ? 4.176 2.450 10.659 1.00 86.56 105 ARG A C 1
ATOM 829 O O . ARG A 1 105 ? 4.070 1.564 9.815 1.00 86.56 105 ARG A O 1
ATOM 836 N N . TYR A 1 106 ? 3.234 3.375 10.864 1.00 92.31 106 TYR A N 1
ATOM 837 C CA . TYR A 1 106 ? 1.956 3.367 10.135 1.00 92.31 106 TYR A CA 1
ATOM 838 C C . TYR A 1 106 ? 2.026 4.039 8.762 1.00 92.31 106 TYR A C 1
ATOM 840 O O . TYR A 1 106 ? 1.112 3.848 7.965 1.00 92.31 106 TYR A O 1
ATOM 848 N N . ASP A 1 107 ? 3.091 4.788 8.458 1.00 92.19 107 ASP A N 1
ATOM 849 C CA . ASP A 1 107 ? 3.289 5.350 7.120 1.00 92.19 107 ASP A CA 1
ATOM 850 C C . ASP A 1 107 ? 3.320 4.235 6.064 1.00 92.19 107 ASP A C 1
ATOM 852 O O . ASP A 1 107 ? 3.926 3.183 6.276 1.00 92.19 107 ASP A O 1
ATOM 856 N N . PHE A 1 108 ? 2.670 4.428 4.925 1.00 93.75 108 PHE A N 1
ATOM 857 C CA . PHE A 1 108 ? 2.671 3.447 3.851 1.00 93.75 108 PHE A CA 1
ATOM 858 C C . PHE A 1 108 ? 2.861 4.134 2.515 1.00 93.75 108 PHE A C 1
ATOM 860 O O . PHE A 1 108 ? 1.887 4.415 1.838 1.00 93.75 108 PHE A O 1
ATOM 867 N N . LEU A 1 109 ? 4.110 4.354 2.109 1.00 92.25 109 LEU A N 1
ATOM 868 C CA . LEU A 1 109 ? 4.436 4.939 0.803 1.00 92.25 109 LEU A CA 1
ATOM 869 C C . LEU A 1 109 ? 3.935 6.384 0.626 1.00 92.25 109 LEU A C 1
ATOM 871 O O . LEU A 1 109 ? 3.778 6.821 -0.512 1.00 92.25 109 LEU A O 1
ATOM 875 N N . THR A 1 110 ? 3.726 7.147 1.707 1.00 88.56 110 THR A N 1
ATOM 876 C CA . THR A 1 110 ? 3.456 8.590 1.585 1.00 88.56 110 THR A CA 1
ATOM 877 C C . THR A 1 110 ? 4.641 9.254 0.901 1.00 88.56 110 THR A C 1
ATOM 879 O O . THR A 1 110 ? 5.748 9.244 1.440 1.00 88.56 110 THR A O 1
ATOM 882 N N . ASN A 1 111 ? 4.426 9.810 -0.295 1.00 84.50 111 ASN A N 1
ATOM 883 C CA . ASN A 1 111 ? 5.507 10.287 -1.166 1.00 84.50 111 ASN A CA 1
ATOM 884 C C . ASN A 1 111 ? 6.657 9.258 -1.309 1.00 84.50 111 ASN A C 1
ATOM 886 O O . ASN A 1 111 ? 7.836 9.614 -1.341 1.00 84.50 111 ASN A O 1
ATOM 890 N N . GLY A 1 112 ? 6.324 7.961 -1.342 1.00 80.19 112 GLY A N 1
ATOM 891 C CA . GLY A 1 112 ? 7.260 6.826 -1.310 1.00 80.19 112 GLY A CA 1
ATOM 892 C C . GLY A 1 112 ? 8.029 6.573 -2.613 1.00 80.19 112 GLY A C 1
ATOM 893 O O . GLY A 1 112 ? 8.352 5.421 -2.922 1.00 80.19 112 GLY A O 1
ATOM 894 N N . GLY A 1 113 ? 8.277 7.630 -3.384 1.00 84.44 113 GLY A N 1
ATOM 895 C CA . GLY A 1 113 ? 8.799 7.622 -4.747 1.00 84.44 113 GLY A CA 1
ATOM 896 C C . GLY A 1 113 ? 7.883 8.392 -5.696 1.00 84.44 113 GLY A C 1
ATOM 897 O O . GLY A 1 113 ? 6.736 8.683 -5.366 1.00 84.44 113 GLY A O 1
ATOM 898 N N . GLU A 1 114 ? 8.368 8.656 -6.905 1.00 88.44 114 GLU A N 1
ATOM 899 C CA . GLU A 1 114 ? 7.695 9.495 -7.903 1.00 88.44 114 GLU A CA 1
ATOM 900 C C . GLU A 1 114 ? 6.311 8.950 -8.301 1.00 88.44 114 GLU A C 1
ATOM 902 O O . GLU A 1 114 ? 5.389 9.700 -8.613 1.00 88.44 114 GLU A O 1
ATOM 907 N N . SER A 1 115 ? 6.128 7.625 -8.248 1.00 89.56 115 SER A N 1
ATOM 908 C CA . SER A 1 115 ? 4.825 6.977 -8.459 1.00 89.56 115 SER A CA 1
ATOM 909 C C . SER A 1 115 ? 3.798 7.271 -7.361 1.00 89.56 115 SER A C 1
ATOM 911 O O . SER A 1 115 ? 2.611 7.045 -7.578 1.00 89.56 115 SER A O 1
ATOM 913 N N . PHE A 1 116 ? 4.231 7.771 -6.210 1.00 92.06 116 PHE A N 1
ATOM 914 C CA . PHE A 1 116 ? 3.410 8.069 -5.039 1.00 92.06 116 PHE A CA 1
ATOM 915 C C . PHE A 1 116 ? 3.473 9.555 -4.655 1.00 92.06 116 PHE A C 1
ATOM 917 O O . PHE A 1 116 ? 2.952 9.933 -3.604 1.00 92.06 116 PHE A O 1
ATOM 924 N N . ASP A 1 117 ? 4.075 10.404 -5.494 1.00 89.94 117 ASP A N 1
ATOM 925 C CA . ASP A 1 117 ? 4.093 11.852 -5.288 1.00 89.94 117 ASP A CA 1
ATOM 926 C C . ASP A 1 117 ? 2.668 12.405 -5.220 1.00 89.94 117 ASP A C 1
ATOM 928 O O . ASP A 1 117 ? 1.809 12.086 -6.047 1.00 89.94 117 ASP A O 1
ATOM 932 N N . GLY A 1 118 ? 2.413 13.224 -4.198 1.00 88.69 118 GLY A N 1
ATOM 933 C CA . GLY A 1 118 ? 1.088 13.788 -3.940 1.00 88.69 118 GLY A CA 1
ATOM 934 C C . GLY A 1 118 ? 0.103 12.793 -3.320 1.00 88.69 118 GLY A C 1
ATOM 935 O O . GLY A 1 118 ? -0.999 13.189 -2.950 1.00 88.69 118 GLY A O 1
ATOM 936 N N . SER A 1 119 ? 0.494 11.525 -3.144 1.00 92.81 119 SER A N 1
ATOM 937 C CA . SER A 1 119 ? -0.285 10.561 -2.373 1.00 92.81 119 SER A CA 1
ATOM 938 C C . SER A 1 119 ? 0.148 10.533 -0.910 1.00 92.81 119 SER A C 1
ATOM 940 O O . SER A 1 119 ? 1.325 10.682 -0.562 1.00 92.81 119 SER A O 1
ATOM 942 N N . LYS A 1 120 ? -0.834 10.325 -0.040 1.00 94.31 120 LYS A N 1
ATOM 943 C CA . LYS A 1 120 ? -0.636 10.097 1.385 1.00 94.31 120 LYS A CA 1
ATOM 944 C C . LYS A 1 120 ? -1.367 8.840 1.781 1.00 94.31 120 LYS A C 1
ATOM 946 O O . LYS A 1 120 ? -2.555 8.694 1.484 1.00 94.31 120 LYS A O 1
ATOM 951 N N . SER A 1 121 ? -0.668 7.945 2.453 1.00 95.88 121 SER A N 1
ATOM 952 C CA . SER A 1 121 ? -1.184 6.610 2.689 1.00 95.88 121 SER A CA 1
ATOM 953 C C . SER A 1 121 ? -0.612 6.000 3.950 1.00 95.88 121 SER A C 1
ATOM 955 O O . SER A 1 121 ? 0.542 6.200 4.319 1.00 95.88 121 SER A O 1
ATOM 957 N N . PHE A 1 122 ? -1.460 5.226 4.611 1.00 95.75 122 PHE A N 1
ATOM 958 C CA . PHE A 1 122 ? -1.172 4.588 5.876 1.00 95.75 122 PHE A CA 1
ATOM 959 C C . PHE A 1 122 ? -1.615 3.132 5.859 1.00 95.75 122 PHE A C 1
ATOM 961 O O . PHE A 1 122 ? -2.523 2.743 5.119 1.00 95.75 122 PHE A O 1
ATOM 968 N N . ILE A 1 123 ? -0.982 2.337 6.713 1.00 96.44 123 ILE A N 1
ATOM 969 C CA . ILE A 1 123 ? -1.239 0.913 6.881 1.00 96.44 123 ILE A CA 1
ATOM 970 C C . ILE A 1 123 ? -1.477 0.599 8.356 1.00 96.44 123 ILE A C 1
ATOM 972 O O . ILE A 1 123 ? -0.687 0.970 9.221 1.00 96.44 123 ILE A O 1
ATOM 976 N N . VAL A 1 124 ? -2.562 -0.113 8.641 1.00 95.19 124 VAL A N 1
ATOM 977 C CA . VAL A 1 124 ? -2.927 -0.580 9.983 1.00 95.19 124 VAL A CA 1
ATOM 978 C C . VAL A 1 124 ? -3.259 -2.060 9.897 1.00 95.19 124 VAL A C 1
ATOM 980 O O . VAL A 1 124 ? -3.868 -2.509 8.926 1.00 95.19 124 VAL A O 1
ATOM 983 N N . ARG A 1 125 ? -2.869 -2.841 10.904 1.00 94.00 125 ARG A N 1
ATOM 984 C CA . ARG A 1 125 ? -3.255 -4.249 10.990 1.00 94.00 125 ARG A CA 1
ATOM 985 C C . ARG A 1 125 ? -4.393 -4.441 11.994 1.00 94.00 125 ARG A C 1
ATOM 987 O O . ARG A 1 125 ? -4.325 -3.946 13.117 1.00 94.00 125 ARG A O 1
ATOM 994 N N . ALA A 1 126 ? -5.383 -5.230 11.590 1.00 90.94 126 ALA A N 1
ATOM 995 C CA . ALA A 1 126 ? -6.487 -5.708 12.410 1.00 90.94 126 ALA A CA 1
ATOM 996 C C . ALA A 1 126 ? -6.538 -7.242 12.322 1.00 90.94 126 ALA A C 1
ATOM 998 O O . ALA A 1 126 ? -7.058 -7.797 11.356 1.00 90.94 126 ALA A O 1
ATOM 999 N N . GLU A 1 127 ? -5.964 -7.944 13.303 1.00 90.38 127 GLU A N 1
ATOM 1000 C CA . GLU A 1 127 ? -5.878 -9.416 13.309 1.00 90.38 127 GLU A CA 1
ATOM 1001 C C . GLU A 1 127 ? -5.283 -9.987 12.001 1.00 90.38 127 GLU A C 1
ATOM 1003 O O . GLU A 1 127 ? -4.119 -9.741 11.692 1.00 90.38 127 GLU A O 1
ATOM 1008 N N . GLN A 1 128 ? -6.065 -10.736 11.217 1.00 95.31 128 GLN A N 1
ATOM 1009 C CA . GLN A 1 128 ? -5.656 -11.330 9.936 1.00 95.31 128 GLN A CA 1
ATOM 1010 C C . GLN A 1 128 ? -5.943 -10.431 8.730 1.00 95.31 128 GLN A C 1
ATOM 1012 O O . GLN A 1 128 ? -5.894 -10.881 7.582 1.00 95.31 128 GLN A O 1
ATOM 1017 N N . GLN A 1 129 ? -6.221 -9.155 8.978 1.00 96.12 129 GLN A N 1
ATOM 1018 C CA . GLN A 1 129 ? -6.482 -8.157 7.957 1.00 96.12 129 GLN A CA 1
ATOM 1019 C C . GLN A 1 129 ? -5.509 -6.984 8.052 1.00 96.12 129 GLN A C 1
ATOM 1021 O O . GLN A 1 129 ? -5.042 -6.598 9.123 1.00 96.12 129 GLN A O 1
ATOM 1026 N N . VAL A 1 130 ? -5.226 -6.404 6.895 1.00 96.56 130 VAL A N 1
ATOM 1027 C CA . VAL A 1 130 ? -4.471 -5.172 6.716 1.00 96.56 130 VAL A CA 1
ATOM 1028 C C . VAL A 1 130 ? -5.425 -4.152 6.119 1.00 96.56 130 VAL A C 1
ATOM 1030 O O . VAL A 1 130 ? -6.010 -4.381 5.060 1.00 96.56 130 VAL A O 1
ATOM 1033 N N . GLN A 1 131 ? -5.586 -3.030 6.802 1.00 97.00 131 GLN A N 1
ATOM 1034 C CA . GLN A 1 131 ? -6.303 -1.873 6.305 1.00 97.00 131 GLN A CA 1
ATOM 1035 C C . GLN A 1 131 ? -5.291 -0.889 5.723 1.00 97.00 131 GLN A C 1
ATOM 1037 O O . GLN A 1 131 ? -4.367 -0.455 6.412 1.00 97.00 131 GLN A O 1
ATOM 1042 N N . ILE A 1 132 ? -5.476 -0.532 4.457 1.00 97.56 132 ILE A N 1
ATOM 1043 C CA . ILE A 1 132 ? -4.707 0.515 3.786 1.00 97.56 132 ILE A CA 1
ATOM 1044 C C . ILE A 1 132 ? -5.650 1.691 3.575 1.00 97.56 132 ILE A C 1
ATOM 1046 O O . ILE A 1 132 ? -6.736 1.528 3.015 1.00 97.56 132 ILE A O 1
ATOM 1050 N N . ILE A 1 133 ? -5.251 2.862 4.057 1.00 97.06 133 ILE A N 1
ATOM 1051 C CA . ILE A 1 133 ? -6.045 4.091 4.028 1.00 97.06 133 ILE A CA 1
ATOM 1052 C C . ILE A 1 133 ? -5.228 5.133 3.290 1.00 97.06 133 ILE A C 1
ATOM 1054 O O . ILE A 1 133 ? -4.068 5.339 3.634 1.00 97.06 133 ILE A O 1
ATOM 1058 N N . PHE A 1 134 ? -5.795 5.778 2.280 1.00 96.88 134 PHE A N 1
ATOM 1059 C CA . PHE A 1 134 ? -5.012 6.638 1.412 1.00 96.88 134 PHE A CA 1
ATOM 1060 C C . PHE A 1 134 ? -5.820 7.738 0.741 1.00 96.88 134 PHE A C 1
ATOM 1062 O O . PHE A 1 134 ? -7.045 7.714 0.712 1.00 96.88 134 PHE A O 1
ATOM 1069 N N . CYS A 1 135 ? -5.101 8.714 0.212 1.00 95.31 135 CYS A N 1
ATOM 1070 C CA . CYS A 1 135 ? -5.610 9.813 -0.584 1.00 95.31 135 CYS A CA 1
ATOM 1071 C C . CYS A 1 135 ? -4.566 10.103 -1.667 1.00 95.31 135 CYS A C 1
ATOM 1073 O O . CYS A 1 135 ? -3.392 10.281 -1.337 1.00 95.31 135 CYS A O 1
ATOM 1075 N N . ASN A 1 136 ? -4.969 10.108 -2.937 1.00 91.94 136 ASN A N 1
ATOM 1076 C CA . ASN A 1 136 ? -4.130 10.621 -4.023 1.00 91.94 136 ASN A CA 1
ATOM 1077 C C . ASN A 1 136 ? -4.315 12.148 -4.130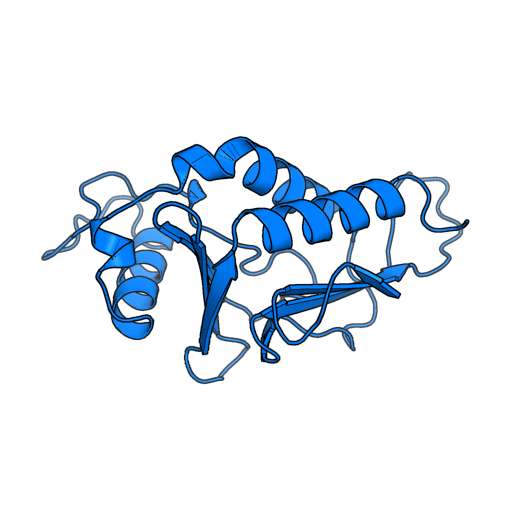 1.00 91.94 136 ASN A C 1
ATOM 1079 O O . ASN A 1 136 ? -5.224 12.702 -3.516 1.00 91.94 136 ASN A O 1
ATOM 1083 N N . ASP A 1 137 ? -3.455 12.836 -4.880 1.00 86.12 137 ASP A N 1
ATOM 1084 C CA . ASP A 1 137 ? -3.420 14.305 -4.939 1.00 86.12 137 ASP A CA 1
ATOM 1085 C C . ASP A 1 137 ? -4.799 14.938 -5.225 1.00 86.12 137 ASP A C 1
ATOM 1087 O O . ASP A 1 137 ? -5.332 14.838 -6.329 1.00 86.12 137 ASP A O 1
ATOM 1091 N N . GLY A 1 138 ? -5.382 15.586 -4.209 1.00 75.88 138 GLY A N 1
ATOM 1092 C CA . GLY A 1 138 ? -6.681 16.263 -4.294 1.00 75.88 138 GLY A CA 1
ATOM 1093 C C . GLY A 1 138 ? -7.923 15.361 -4.257 1.00 75.88 138 GLY A C 1
ATOM 1094 O O . GLY A 1 138 ? -9.036 15.888 -4.335 1.00 75.88 138 GLY A O 1
ATOM 1095 N N . ASP A 1 139 ? -7.759 14.045 -4.108 1.00 85.44 139 ASP A N 1
ATOM 1096 C CA . ASP A 1 139 ? -8.860 13.079 -4.100 1.00 85.44 139 ASP A CA 1
ATOM 1097 C C . ASP A 1 139 ? -9.551 12.954 -2.727 1.00 85.44 139 ASP A C 1
ATOM 1099 O O . ASP A 1 139 ? -9.141 13.502 -1.699 1.00 85.44 139 ASP A O 1
ATOM 1103 N N . GLU A 1 140 ? -10.662 12.216 -2.702 1.00 93.25 140 GLU A N 1
ATOM 1104 C CA . GLU A 1 140 ? -11.290 11.800 -1.451 1.00 93.25 140 GLU A CA 1
ATOM 1105 C C . GLU A 1 140 ? -10.476 10.697 -0.757 1.00 93.25 140 GLU A C 1
ATOM 1107 O O . GLU A 1 140 ? -9.826 9.876 -1.398 1.00 93.25 140 GLU A O 1
ATOM 1112 N N . ILE A 1 141 ? -10.565 10.635 0.577 1.00 96.38 141 ILE A N 1
ATOM 1113 C CA . ILE A 1 141 ? -9.957 9.549 1.356 1.00 96.38 141 ILE A CA 1
ATOM 1114 C C . ILE A 1 141 ? -10.602 8.219 0.959 1.00 96.38 141 ILE A C 1
ATOM 1116 O O . ILE A 1 141 ? -11.807 8.017 1.134 1.00 96.38 141 ILE A O 1
ATOM 1120 N N . GLN A 1 142 ? -9.765 7.300 0.501 1.00 96.38 142 GLN A N 1
ATOM 1121 C CA . GLN A 1 142 ? -10.085 5.930 0.150 1.00 96.38 142 GLN A CA 1
ATOM 1122 C C . GLN A 1 142 ? -9.523 4.965 1.194 1.00 96.38 142 GLN A C 1
ATOM 1124 O O . GLN A 1 142 ? -8.599 5.269 1.952 1.00 96.38 142 GLN A O 1
ATOM 1129 N N . SER A 1 143 ? -10.095 3.769 1.248 1.00 96.69 143 SER A N 1
ATOM 1130 C CA . SER A 1 143 ? -9.545 2.691 2.059 1.00 96.69 143 SER A CA 1
ATOM 1131 C C . SER A 1 143 ? -9.962 1.340 1.523 1.00 96.69 143 SER A C 1
ATOM 1133 O O . SER A 1 143 ? -11.087 1.188 1.043 1.00 96.69 143 SER A O 1
ATOM 1135 N N . GLY A 1 144 ? -9.108 0.347 1.714 1.00 96.50 144 GLY A N 1
ATOM 1136 C CA . GLY A 1 144 ? -9.470 -1.044 1.516 1.00 96.50 144 GLY A CA 1
ATOM 1137 C C . GLY A 1 144 ? -8.866 -1.926 2.595 1.00 96.50 144 GLY A C 1
ATOM 1138 O O . GLY A 1 144 ? -7.804 -1.636 3.145 1.00 96.50 144 GLY A O 1
ATOM 1139 N N . THR A 1 145 ? -9.580 -3.003 2.892 1.00 96.69 145 THR A N 1
ATOM 1140 C CA . THR A 1 145 ? -9.148 -4.030 3.832 1.00 96.69 145 THR A CA 1
ATOM 1141 C C . THR A 1 145 ? -8.882 -5.307 3.060 1.00 96.69 145 THR A C 1
ATOM 1143 O O . THR A 1 145 ? -9.733 -5.749 2.285 1.00 96.69 145 THR A O 1
ATOM 1146 N N . VAL A 1 146 ? -7.703 -5.883 3.272 1.00 97.19 146 VAL A N 1
ATOM 1147 C CA . VAL A 1 146 ? -7.207 -7.071 2.573 1.00 97.19 146 VAL A CA 1
ATOM 1148 C C . VAL A 1 146 ? -6.696 -8.080 3.596 1.00 97.19 146 VAL A C 1
ATOM 1150 O O . VAL A 1 146 ? -6.337 -7.707 4.710 1.00 97.19 146 VAL A O 1
ATOM 1153 N N . SER A 1 147 ? -6.662 -9.369 3.265 1.00 97.69 147 SER A N 1
ATOM 1154 C CA . SER A 1 147 ? -6.047 -10.361 4.158 1.00 97.69 147 SER A CA 1
ATOM 1155 C C . SER A 1 147 ? -4.539 -10.128 4.274 1.00 97.69 147 SER A C 1
ATOM 1157 O O . SER A 1 147 ? -3.903 -9.788 3.271 1.00 97.69 147 SER A O 1
ATOM 1159 N N . VAL A 1 148 ? -3.967 -10.413 5.446 1.00 97.50 148 VAL A N 1
ATOM 1160 C CA . VAL A 1 148 ? -2.509 -10.440 5.660 1.00 97.50 148 VAL A CA 1
ATOM 1161 C C . VAL A 1 148 ? -1.816 -11.298 4.598 1.00 97.50 148 VAL A C 1
ATOM 1163 O O . VAL A 1 148 ? -0.871 -10.820 3.979 1.00 97.50 148 VAL A O 1
ATOM 1166 N N . ASP A 1 149 ? -2.341 -12.490 4.307 1.00 98.06 149 ASP A N 1
ATOM 1167 C CA . ASP A 1 149 ? -1.747 -13.418 3.335 1.00 98.06 149 ASP A CA 1
ATOM 1168 C C . ASP A 1 149 ? -1.648 -12.795 1.935 1.00 98.06 149 ASP A C 1
ATOM 1170 O O . ASP A 1 149 ? -0.559 -12.699 1.379 1.00 98.06 149 ASP A O 1
ATOM 1174 N N . ALA A 1 150 ? -2.752 -12.265 1.393 1.00 97.88 150 ALA A N 1
ATOM 1175 C CA . ALA A 1 150 ? -2.747 -11.609 0.079 1.00 97.88 150 ALA A CA 1
ATOM 1176 C C . ALA A 1 150 ? -1.770 -10.421 -0.002 1.00 97.88 150 ALA A C 1
ATOM 1178 O O . ALA A 1 150 ? -1.111 -10.228 -1.030 1.00 97.88 150 ALA A O 1
ATOM 1179 N N . PHE A 1 151 ? -1.659 -9.631 1.072 1.00 98.19 151 PHE A N 1
ATOM 1180 C CA . PHE A 1 151 ? -0.681 -8.546 1.151 1.00 98.19 151 PHE A CA 1
ATOM 1181 C C . PHE A 1 151 ? 0.750 -9.097 1.129 1.00 98.19 151 PHE A C 1
ATOM 1183 O O . PHE A 1 151 ? 1.558 -8.690 0.291 1.00 98.19 151 PHE A O 1
ATOM 1190 N N . GLN A 1 152 ? 1.056 -10.059 2.005 1.00 98.06 152 GLN A N 1
ATOM 1191 C CA . GLN A 1 152 ? 2.381 -10.665 2.114 1.00 98.06 152 GLN A CA 1
ATOM 1192 C C . GLN A 1 152 ? 2.805 -11.355 0.816 1.00 98.06 152 GLN A C 1
ATOM 1194 O O . GLN A 1 152 ? 3.936 -11.160 0.372 1.00 98.06 152 GLN A O 1
ATOM 1199 N N . GLU A 1 153 ? 1.916 -12.121 0.186 1.00 98.31 153 GLU A N 1
ATOM 1200 C CA . GLU A 1 153 ? 2.175 -12.819 -1.074 1.00 98.31 153 GLU A CA 1
ATOM 1201 C C . GLU A 1 153 ? 2.515 -11.840 -2.200 1.00 98.31 153 GLU A C 1
ATOM 1203 O O . GLU A 1 153 ? 3.531 -12.007 -2.878 1.00 98.31 153 GLU A O 1
ATOM 1208 N N . SER A 1 154 ? 1.708 -10.790 -2.364 1.00 98.31 154 SER A N 1
ATOM 1209 C CA . SER A 1 154 ? 1.880 -9.790 -3.425 1.00 98.31 154 SER A CA 1
ATOM 1210 C C . SER A 1 154 ? 3.157 -8.974 -3.237 1.00 98.31 154 SER A C 1
ATOM 1212 O O . SER A 1 154 ? 3.945 -8.827 -4.174 1.00 98.31 154 SER A O 1
ATOM 1214 N N . VAL A 1 155 ? 3.411 -8.502 -2.009 1.00 98.00 155 VAL A N 1
ATOM 1215 C CA . VAL A 1 155 ? 4.649 -7.787 -1.672 1.00 98.00 155 VAL A CA 1
ATOM 1216 C C . VAL A 1 155 ? 5.859 -8.701 -1.866 1.00 98.00 155 VAL A C 1
ATOM 1218 O O . VAL A 1 155 ? 6.822 -8.306 -2.517 1.00 98.00 155 VAL A O 1
ATOM 1221 N N . SER A 1 156 ? 5.815 -9.944 -1.384 1.00 98.00 156 SER A N 1
ATOM 1222 C CA . SER A 1 156 ? 6.928 -10.896 -1.536 1.00 98.00 156 SER A CA 1
ATOM 1223 C C . SER A 1 156 ? 7.183 -11.277 -2.996 1.00 98.00 156 SER A C 1
ATOM 1225 O O . SER A 1 156 ? 8.324 -11.531 -3.380 1.00 98.00 156 SER A O 1
ATOM 1227 N N . ALA A 1 157 ? 6.141 -11.348 -3.827 1.00 97.62 157 ALA A N 1
ATOM 1228 C CA . ALA A 1 157 ? 6.285 -11.579 -5.260 1.00 97.62 157 ALA A CA 1
ATOM 1229 C C . ALA A 1 157 ? 6.985 -10.397 -5.947 1.00 97.62 157 ALA A C 1
ATOM 1231 O O . ALA A 1 157 ? 7.964 -10.615 -6.660 1.00 97.62 157 ALA A O 1
ATOM 1232 N N . PHE A 1 158 ? 6.560 -9.163 -5.659 1.00 96.88 158 PHE A N 1
ATOM 1233 C CA . PHE A 1 158 ? 7.224 -7.956 -6.156 1.00 96.88 158 PHE A CA 1
ATOM 1234 C C . PHE A 1 158 ? 8.692 -7.872 -5.707 1.00 96.88 158 PHE A C 1
ATOM 1236 O O . PHE A 1 158 ? 9.576 -7.609 -6.520 1.00 96.88 158 PHE A O 1
ATOM 1243 N N . LEU A 1 159 ? 8.970 -8.145 -4.427 1.00 96.06 159 LEU A N 1
ATOM 1244 C CA . LEU A 1 159 ? 10.323 -8.088 -3.867 1.00 96.06 159 LEU A CA 1
ATOM 1245 C C . LEU A 1 159 ? 11.274 -9.128 -4.466 1.00 96.06 159 LEU A C 1
ATOM 1247 O O . LEU A 1 159 ? 12.461 -8.851 -4.577 1.00 96.06 159 LEU A O 1
ATOM 1251 N N . ARG A 1 160 ? 10.772 -10.302 -4.860 1.00 95.31 160 ARG A N 1
ATOM 1252 C CA . ARG A 1 160 ? 11.578 -11.285 -5.599 1.00 95.31 160 ARG A CA 1
ATOM 1253 C C . ARG A 1 160 ? 11.849 -10.822 -7.025 1.00 95.31 160 ARG A C 1
ATOM 1255 O O . ARG A 1 160 ? 12.968 -10.940 -7.498 1.00 95.31 160 ARG A O 1
ATOM 1262 N N . TRP A 1 161 ? 10.842 -10.269 -7.697 1.00 94.25 161 TRP A N 1
ATOM 1263 C CA . TRP A 1 161 ? 10.999 -9.779 -9.065 1.00 94.25 161 TRP A CA 1
ATOM 1264 C C . TRP A 1 161 ? 11.987 -8.609 -9.165 1.00 94.25 161 TRP A C 1
ATOM 1266 O O . TRP A 1 161 ? 12.804 -8.578 -10.079 1.00 94.25 161 TRP A O 1
ATOM 1276 N N . ILE A 1 162 ? 11.973 -7.669 -8.214 1.00 91.56 162 ILE A N 1
ATOM 1277 C CA . ILE A 1 162 ? 12.841 -6.482 -8.281 1.00 91.56 162 ILE A CA 1
ATOM 1278 C C . ILE A 1 162 ? 14.336 -6.800 -8.099 1.00 91.56 162 ILE A C 1
ATOM 1280 O O . ILE A 1 162 ? 15.181 -5.9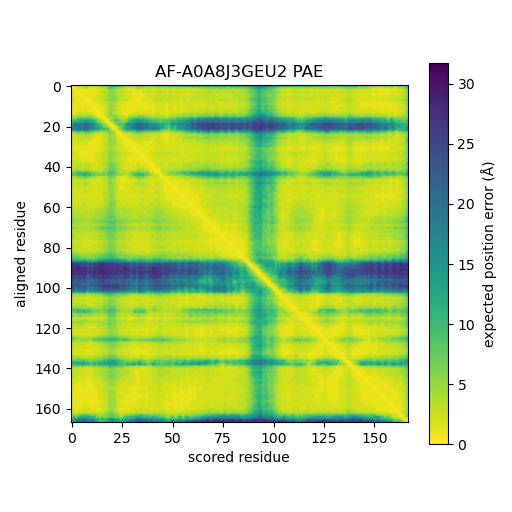68 -8.422 1.00 91.56 162 ILE A O 1
ATOM 1284 N N . GLU A 1 163 ? 14.678 -7.988 -7.593 1.00 89.12 163 GLU A N 1
ATOM 1285 C CA . GLU A 1 163 ? 16.066 -8.462 -7.510 1.00 89.12 163 GLU A CA 1
ATOM 1286 C C . GLU A 1 163 ? 16.627 -8.831 -8.894 1.00 89.12 163 GLU A C 1
ATOM 1288 O O . GLU A 1 163 ? 17.830 -8.693 -9.121 1.00 89.12 163 GLU A O 1
ATOM 1293 N N . THR A 1 164 ? 15.758 -9.228 -9.831 1.00 85.75 164 THR A N 1
ATOM 1294 C CA . THR A 1 164 ? 16.096 -9.603 -11.215 1.00 85.75 164 THR A CA 1
ATOM 1295 C C . THR A 1 164 ? 15.001 -9.140 -12.195 1.00 85.75 164 THR A C 1
ATOM 1297 O O . THR A 1 164 ? 14.280 -9.963 -12.757 1.00 85.75 164 THR A O 1
ATOM 1300 N N . PRO A 1 165 ? 14.848 -7.823 -12.423 1.00 74.75 165 PRO A N 1
ATOM 1301 C CA . PRO A 1 165 ? 13.706 -7.259 -13.154 1.00 74.75 165 PRO A CA 1
ATOM 1302 C C . PRO A 1 165 ? 13.731 -7.485 -14.681 1.00 74.75 165 PRO A C 1
ATOM 1304 O O . PRO A 1 165 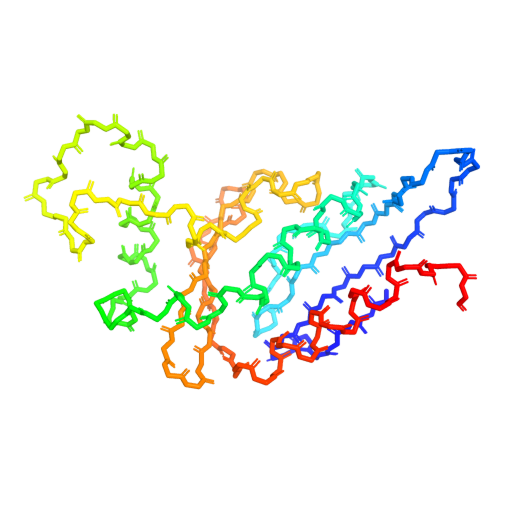? 12.768 -7.122 -15.357 1.00 74.75 165 PRO A O 1
ATOM 1307 N N . ASP A 1 166 ? 14.824 -8.046 -15.212 1.00 64.06 166 ASP A N 1
ATOM 1308 C CA . ASP A 1 166 ? 15.107 -8.239 -16.645 1.00 64.06 166 ASP A CA 1
ATOM 1309 C C . ASP A 1 166 ? 15.025 -9.709 -17.123 1.00 64.06 166 ASP A C 1
ATOM 1311 O O . ASP A 1 166 ? 15.327 -9.981 -18.291 1.00 64.06 166 ASP A O 1
ATOM 1315 N N . GLU A 1 167 ? 14.603 -10.636 -16.254 1.00 48.75 167 GLU A N 1
ATOM 1316 C CA . GLU A 1 167 ? 14.145 -11.993 -16.619 1.00 48.75 167 GLU A CA 1
ATOM 1317 C C . GLU A 1 167 ? 12.611 -12.051 -16.700 1.00 48.75 167 GLU A C 1
ATOM 1319 O O . GLU A 1 167 ? 12.103 -12.695 -17.648 1.00 48.75 167 GLU A O 1
#

InterPro domains:
  IPR028958 Immunity protein 42 [PF15593] (3-152)

Foldseek 3Di:
DWQFDLLFKIKDWAWDDDPDPPLWTWTFIWIHHNNDTQFARPQGTWRVVLLLVLLVVLLVCVVVLEDPLLVPDDLVVSCVLLVCLVPCVPDFDPDRPPPDDNDCSQWRCCVSISRNVQKGWGWHDDPQKIKIWIDHHPGDIDIHIHGSVSSNSNSVRSSVCSVPVPD

Mean predicted aligned error: 5.96 Å

Secondary structure (DSSP, 8-state):
-EEEETTTEEEEEEE-----SSS--EEEEEEEETTEEES-TT-S-EEHHHHHHHHHHHHHHGGGGB-HHHHHS-HHHHHHHHHHHHH-TT---TT-TT-S---GGGB-STT-SGGGTT-EEEEEEETTEEEEEEE-TTPPPEEEEEEHHHHHHHHHHHHHHTTSTT-